Protei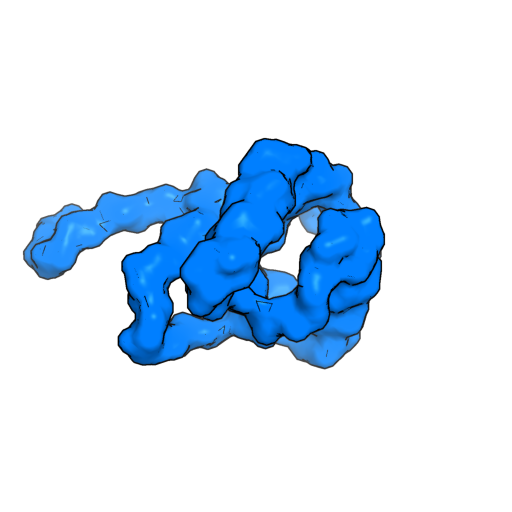n AF-A0A7J5VE89-F1 (afdb_monomer_lite)

Structure (mmCIF, N/CA/C/O backbone):
data_AF-A0A7J5VE89-F1
#
_entry.id   AF-A0A7J5VE89-F1
#
loop_
_atom_site.group_PDB
_atom_site.id
_atom_site.type_symbol
_atom_site.label_atom_id
_atom_site.label_alt_id
_atom_site.label_comp_id
_atom_site.label_asym_id
_atom_site.label_entity_id
_atom_site.label_seq_id
_atom_site.pdbx_PDB_ins_code
_atom_site.Cartn_x
_atom_site.Cartn_y
_atom_site.Cartn_z
_atom_site.occupancy
_atom_site.B_iso_or_equiv
_atom_site.auth_seq_id
_atom_site.auth_comp_id
_atom_site.auth_asym_id
_atom_site.auth_atom_id
_atom_site.pdbx_PDB_model_num
ATOM 1 N N . MET A 1 1 ? -2.008 -0.739 3.732 1.00 96.88 1 MET A N 1
ATOM 2 C CA . MET A 1 1 ? -2.361 -1.63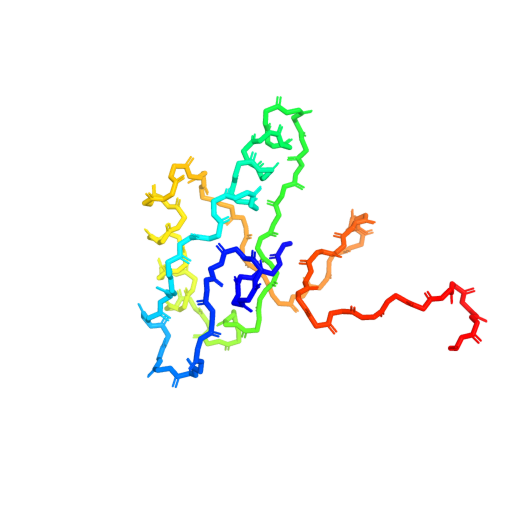0 2.610 1.00 96.88 1 MET A CA 1
ATOM 3 C C . MET A 1 1 ? -1.110 -1.945 1.841 1.00 96.88 1 MET A C 1
ATOM 5 O O . MET A 1 1 ? -0.522 -1.009 1.317 1.00 96.88 1 MET A O 1
ATOM 9 N N . ASP A 1 2 ? -0.696 -3.201 1.781 1.00 98.31 2 ASP A N 1
ATOM 10 C CA . ASP A 1 2 ? 0.348 -3.596 0.840 1.00 98.31 2 ASP A CA 1
ATOM 11 C C . ASP A 1 2 ? -0.111 -3.440 -0.625 1.00 98.31 2 ASP A C 1
ATOM 13 O O . ASP A 1 2 ? -1.307 -3.321 -0.917 1.00 98.31 2 ASP A O 1
ATOM 17 N N . LEU A 1 3 ? 0.863 -3.345 -1.531 1.00 98.44 3 LEU A N 1
ATOM 18 C CA . LEU A 1 3 ? 0.661 -3.207 -2.965 1.00 98.44 3 LEU A CA 1
ATOM 19 C C . LEU A 1 3 ? 0.786 -4.551 -3.696 1.00 98.44 3 LEU A C 1
ATOM 21 O O . LEU A 1 3 ? -0.192 -4.999 -4.291 1.00 98.44 3 LEU A O 1
ATOM 25 N N . ASP A 1 4 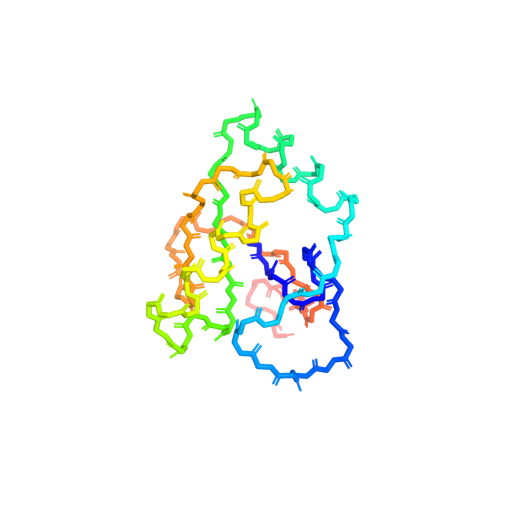? 1.973 -5.157 -3.701 1.00 98.38 4 ASP A N 1
ATOM 26 C CA . ASP A 1 4 ? 2.314 -6.298 -4.557 1.00 98.38 4 ASP A CA 1
ATOM 27 C C . ASP A 1 4 ? 1.862 -7.622 -3.947 1.00 98.38 4 ASP A C 1
ATOM 29 O O . ASP A 1 4 ? 2.474 -8.116 -3.011 1.00 98.38 4 ASP A O 1
ATOM 33 N N . GLY A 1 5 ? 0.849 -8.246 -4.543 1.00 98.12 5 GLY A N 1
ATOM 34 C CA . GLY A 1 5 ? 0.204 -9.446 -4.009 1.00 98.12 5 GLY A CA 1
ATOM 35 C C . GLY A 1 5 ? -1.074 -9.122 -3.236 1.00 98.12 5 GLY A C 1
ATOM 36 O O . GLY A 1 5 ? -1.922 -9.995 -3.070 1.00 98.12 5 GLY A O 1
ATOM 37 N N . THR A 1 6 ? -1.267 -7.853 -2.857 1.00 98.50 6 THR A N 1
ATOM 38 C CA . THR A 1 6 ? -2.431 -7.395 -2.085 1.00 98.50 6 THR A CA 1
ATOM 39 C C . THR A 1 6 ? -3.395 -6.535 -2.905 1.00 98.50 6 THR A C 1
ATOM 41 O O . THR A 1 6 ? -4.568 -6.878 -3.043 1.00 98.50 6 THR A O 1
ATOM 44 N N . LEU A 1 7 ? -2.940 -5.404 -3.456 1.00 98.44 7 LEU A N 1
ATOM 45 C CA . LEU A 1 7 ? -3.759 -4.530 -4.313 1.00 98.44 7 LEU A CA 1
ATOM 46 C C . LEU A 1 7 ? -3.551 -4.811 -5.800 1.00 98.44 7 LEU A C 1
ATOM 48 O O . LEU A 1 7 ? -4.478 -4.643 -6.595 1.00 98.44 7 LEU A O 1
ATOM 52 N N . ALA A 1 8 ? -2.348 -5.235 -6.170 1.00 98.62 8 ALA A N 1
ATOM 53 C CA . ALA A 1 8 ? -1.965 -5.594 -7.520 1.00 98.62 8 ALA A CA 1
ATOM 54 C C . ALA A 1 8 ? -1.498 -7.049 -7.559 1.00 98.62 8 ALA A C 1
ATOM 56 O O . ALA A 1 8 ? -0.836 -7.519 -6.637 1.00 98.62 8 ALA A O 1
ATOM 57 N N . GLU A 1 9 ? -1.804 -7.760 -8.639 1.00 98.62 9 GLU A N 1
ATOM 58 C CA . GLU A 1 9 ? -1.233 -9.077 -8.895 1.00 98.62 9 GLU A CA 1
ATOM 59 C C . GLU A 1 9 ? 0.299 -9.005 -8.904 1.00 98.62 9 GLU A C 1
ATOM 61 O O . GLU A 1 9 ? 0.888 -8.088 -9.485 1.00 98.62 9 GLU A O 1
ATOM 66 N N . TYR A 1 10 ? 0.949 -10.002 -8.308 1.00 98.12 10 TYR A N 1
ATOM 67 C CA . TYR A 1 10 ? 2.401 -10.097 -8.275 1.00 98.12 10 TYR A CA 1
ATOM 68 C C . TYR A 1 10 ? 2.861 -11.469 -8.763 1.00 98.12 10 TYR A C 1
ATOM 70 O O . TYR A 1 10 ? 2.617 -12.486 -8.121 1.00 98.12 10 TYR A O 1
ATOM 78 N N . HIS A 1 11 ? 3.564 -11.474 -9.897 1.00 97.19 11 HIS A N 1
ATOM 79 C CA . HIS A 1 11 ? 4.094 -12.681 -10.550 1.00 97.19 11 HIS A CA 1
ATOM 80 C C . HIS A 1 11 ? 5.631 -12.678 -10.606 1.00 97.19 11 HIS A C 1
ATOM 82 O O . HIS A 1 11 ? 6.234 -13.320 -11.463 1.00 97.19 11 HIS A O 1
ATOM 88 N N . GLY A 1 12 ? 6.267 -11.925 -9.704 1.00 96.19 12 GLY A N 1
ATOM 89 C CA . GLY A 1 12 ? 7.714 -11.716 -9.657 1.00 96.19 12 GLY A CA 1
ATOM 90 C C . GLY A 1 12 ? 8.133 -10.279 -9.972 1.00 96.19 12 GLY A C 1
ATOM 91 O O . GLY A 1 12 ? 7.383 -9.487 -10.544 1.00 96.19 12 GLY A O 1
ATOM 92 N N . TRP A 1 13 ? 9.353 -9.925 -9.562 1.00 96.19 13 TRP A N 1
ATOM 93 C CA . TRP A 1 13 ? 9.901 -8.585 -9.763 1.00 96.19 13 TRP A CA 1
ATOM 94 C C . TRP A 1 13 ? 10.347 -8.367 -11.212 1.00 96.19 13 TRP A C 1
ATOM 96 O O . TRP A 1 13 ? 11.169 -9.118 -11.731 1.00 96.19 13 TRP A O 1
ATOM 106 N N . ILE A 1 14 ? 9.838 -7.301 -11.833 1.00 96.00 14 ILE A N 1
ATOM 107 C CA . ILE A 1 14 ? 10.237 -6.860 -13.181 1.00 96.00 14 ILE A CA 1
ATOM 108 C C . ILE A 1 14 ? 10.960 -5.507 -13.113 1.00 96.00 14 ILE A C 1
ATOM 110 O O . ILE A 1 14 ? 11.964 -5.297 -13.787 1.00 96.00 14 ILE A O 1
ATOM 114 N N . GLY A 1 15 ? 10.471 -4.585 -12.279 1.00 95.12 15 GLY A N 1
ATOM 115 C CA . GLY A 1 15 ? 11.073 -3.272 -12.062 1.00 95.12 15 GLY A CA 1
ATOM 116 C C . GLY A 1 15 ? 10.112 -2.294 -11.388 1.00 95.12 15 GLY A C 1
ATOM 117 O O . GLY A 1 15 ? 8.905 -2.533 -11.327 1.00 95.12 15 GLY A O 1
ATOM 118 N N . ILE A 1 16 ? 10.640 -1.154 -10.931 1.00 95.31 16 ILE A N 1
ATOM 119 C CA . ILE A 1 16 ? 9.879 -0.153 -10.158 1.00 95.31 16 ILE A CA 1
ATOM 120 C C . ILE A 1 16 ? 8.649 0.397 -10.893 1.00 95.31 16 ILE A C 1
ATOM 122 O O . ILE A 1 16 ? 7.648 0.714 -10.259 1.00 95.31 16 ILE A O 1
ATOM 126 N N . HIS A 1 17 ? 8.709 0.456 -12.225 1.00 96.38 17 HIS A N 1
ATOM 127 C CA . HIS A 1 17 ? 7.659 0.986 -13.095 1.00 96.38 17 HIS A CA 1
ATOM 128 C C . HIS A 1 17 ? 6.566 -0.041 -13.423 1.00 96.38 17 HIS A C 1
ATOM 130 O O . HIS A 1 17 ? 5.516 0.325 -13.950 1.00 96.38 17 HIS A O 1
ATOM 136 N N . HIS A 1 18 ? 6.811 -1.326 -13.151 1.00 98.00 18 HIS A N 1
ATOM 137 C CA . HIS A 1 18 ? 5.867 -2.396 -13.437 1.00 98.00 18 HIS A CA 1
ATOM 138 C C . HIS A 1 18 ? 5.079 -2.751 -12.178 1.00 98.00 18 HIS A C 1
ATOM 140 O O . HIS A 1 18 ? 5.640 -3.296 -11.227 1.00 98.00 18 HIS A O 1
ATOM 146 N N . ILE A 1 19 ? 3.778 -2.479 -12.194 1.00 98.50 19 ILE A N 1
ATOM 147 C CA . ILE A 1 19 ? 2.817 -2.899 -11.171 1.00 98.50 19 ILE A CA 1
ATOM 148 C C . ILE A 1 19 ? 1.743 -3.722 -11.888 1.00 98.50 19 ILE A C 1
ATOM 150 O O . ILE A 1 19 ? 1.298 -3.334 -12.973 1.00 98.50 19 ILE A O 1
ATOM 154 N N . GLY A 1 20 ? 1.368 -4.867 -11.314 1.00 98.44 20 GLY A N 1
ATOM 155 C CA . GLY A 1 20 ? 0.436 -5.804 -11.934 1.00 98.44 20 GLY A CA 1
ATOM 156 C C . GLY A 1 20 ? -0.996 -5.279 -12.060 1.00 98.44 20 GLY A C 1
ATOM 157 O O . GLY A 1 20 ? -1.321 -4.136 -11.718 1.00 98.44 20 GLY A O 1
ATOM 158 N N . LYS A 1 21 ? -1.876 -6.141 -12.578 1.00 98.50 21 LYS A N 1
ATOM 159 C CA . LYS A 1 21 ? -3.311 -5.845 -12.678 1.00 98.50 21 LYS A CA 1
ATOM 160 C C . LYS A 1 21 ? -3.907 -5.666 -11.287 1.00 98.50 21 LYS A C 1
ATOM 162 O O . LYS A 1 21 ? -3.471 -6.317 -10.345 1.00 98.50 21 LYS A O 1
ATOM 167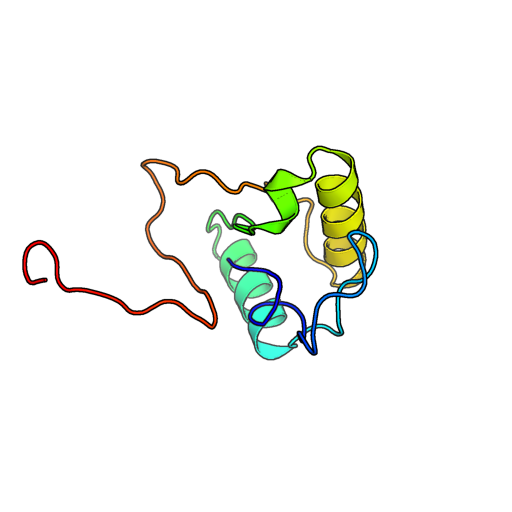 N N . ALA A 1 22 ? -4.912 -4.809 -11.165 1.00 98.62 22 ALA A N 1
ATOM 168 C CA . ALA A 1 22 ? -5.623 -4.651 -9.908 1.00 98.62 22 ALA A CA 1
ATOM 169 C C . ALA A 1 22 ? -6.334 -5.939 -9.492 1.00 98.62 22 ALA A C 1
ATOM 171 O O . ALA A 1 22 ? -7.032 -6.569 -10.286 1.00 98.62 22 ALA A O 1
ATOM 172 N N . ILE A 1 23 ? -6.214 -6.269 -8.212 1.00 98.62 23 ILE A N 1
ATOM 173 C CA . ILE A 1 23 ? -7.053 -7.261 -7.555 1.00 98.62 23 ILE A CA 1
ATOM 174 C C . ILE A 1 23 ? -8.343 -6.532 -7.167 1.00 98.62 23 ILE A C 1
ATOM 176 O O . ILE A 1 23 ? -8.436 -5.920 -6.101 1.00 98.62 23 ILE A O 1
ATOM 180 N N . THR A 1 24 ? -9.331 -6.549 -8.070 1.00 98.19 24 THR A N 1
ATOM 181 C CA . THR A 1 24 ? -10.565 -5.743 -7.978 1.00 98.19 24 THR A CA 1
ATOM 182 C C . THR A 1 24 ? -11.234 -5.777 -6.597 1.00 98.19 24 THR A C 1
ATOM 184 O O . THR A 1 24 ? -11.488 -4.694 -6.066 1.00 98.19 24 THR A O 1
ATOM 187 N N . PRO A 1 25 ? -11.423 -6.941 -5.935 1.00 98.38 25 PRO A N 1
ATOM 188 C CA . PRO A 1 25 ? -12.051 -6.971 -4.611 1.00 98.38 25 PRO A CA 1
ATOM 189 C C . PRO A 1 25 ? -11.314 -6.149 -3.542 1.00 98.38 25 PRO A C 1
ATOM 191 O O . PRO A 1 25 ? -11.934 -5.631 -2.612 1.00 98.38 25 PRO A O 1
ATOM 194 N N . MET A 1 26 ? -9.987 -6.024 -3.647 1.00 98.25 26 MET A N 1
ATOM 195 C CA . MET A 1 26 ? -9.183 -5.244 -2.705 1.00 98.25 26 MET A CA 1
ATOM 196 C C . MET A 1 26 ? -9.225 -3.748 -3.014 1.00 98.25 26 MET A C 1
ATOM 198 O O . MET A 1 26 ? -9.314 -2.945 -2.085 1.00 98.25 26 MET A O 1
ATOM 202 N N . VAL A 1 27 ? -9.244 -3.368 -4.294 1.00 98.44 27 VAL A N 1
ATOM 203 C CA . VAL A 1 27 ? -9.440 -1.968 -4.707 1.00 98.44 27 VAL A CA 1
ATOM 204 C C . VAL A 1 27 ? -10.811 -1.456 -4.260 1.00 98.44 27 VAL A C 1
ATOM 206 O O . VAL A 1 27 ? -10.886 -0.414 -3.611 1.00 98.44 27 VAL A O 1
ATOM 209 N N . GLU A 1 28 ? -11.881 -2.213 -4.514 1.00 98.31 28 GLU A N 1
ATOM 210 C CA . GLU A 1 28 ? -13.245 -1.866 -4.084 1.00 98.31 28 GLU A CA 1
ATOM 211 C C . GLU A 1 28 ? -13.345 -1.730 -2.559 1.00 98.31 28 GLU A C 1
ATOM 213 O O . GLU A 1 28 ? -13.994 -0.823 -2.030 1.00 98.31 28 GLU A O 1
ATOM 218 N N . ARG A 1 29 ? -12.650 -2.602 -1.817 1.00 98.31 29 ARG A N 1
ATOM 219 C CA . ARG A 1 29 ? -12.579 -2.517 -0.355 1.00 98.31 29 ARG A CA 1
ATOM 220 C C . ARG A 1 29 ? -11.899 -1.230 0.113 1.00 98.31 29 ARG A C 1
ATOM 222 O O . ARG A 1 29 ? -12.408 -0.601 1.040 1.00 98.31 29 ARG A O 1
ATOM 229 N N . VAL A 1 30 ? -10.800 -0.823 -0.526 1.00 98.31 30 VAL A N 1
ATOM 230 C CA . VAL A 1 30 ? -10.127 0.450 -0.224 1.00 98.31 30 VAL A CA 1
ATOM 231 C C . VAL A 1 30 ? -11.030 1.641 -0.539 1.00 98.31 30 VAL A C 1
ATOM 233 O O . VAL A 1 30 ? -11.165 2.525 0.304 1.00 98.31 30 VAL A O 1
ATOM 236 N N . GLN A 1 31 ? -11.699 1.648 -1.696 1.00 98.38 31 GLN A N 1
ATOM 237 C CA . GLN A 1 31 ? -12.660 2.698 -2.059 1.00 98.38 31 GLN A CA 1
ATOM 238 C C . GLN A 1 31 ? -13.764 2.835 -1.007 1.00 98.38 31 GLN A C 1
ATOM 240 O O . GLN A 1 31 ? -14.067 3.944 -0.566 1.00 98.38 31 GLN A O 1
ATOM 245 N N . ARG A 1 32 ? -14.321 1.710 -0.544 1.00 98.44 32 ARG A N 1
ATOM 246 C CA . ARG A 1 32 ? -15.328 1.704 0.519 1.00 98.44 32 ARG A CA 1
ATOM 247 C C . ARG A 1 32 ? -14.797 2.302 1.821 1.00 98.44 32 ARG A C 1
ATOM 249 O O . ARG A 1 32 ? -15.465 3.149 2.398 1.00 98.44 32 ARG A O 1
ATOM 256 N N . TRP A 1 33 ? -13.609 1.906 2.277 1.00 98.06 33 TRP A N 1
ATOM 257 C CA . TRP A 1 33 ? -13.018 2.468 3.497 1.00 98.06 33 TRP A CA 1
ATOM 258 C C . TRP A 1 33 ? -12.776 3.973 3.401 1.00 98.06 33 TRP A C 1
ATOM 260 O O . TRP A 1 33 ? -13.039 4.689 4.364 1.00 98.06 33 TRP A O 1
ATOM 270 N N . ILE A 1 34 ? -12.331 4.460 2.241 1.00 97.88 34 ILE A N 1
ATOM 271 C CA . ILE A 1 34 ? -12.189 5.898 1.992 1.00 97.88 34 ILE A CA 1
ATOM 272 C C . ILE A 1 34 ? -13.560 6.587 2.073 1.00 97.88 34 ILE A C 1
ATOM 274 O O . ILE A 1 34 ? -13.679 7.623 2.722 1.00 97.88 34 ILE A O 1
ATOM 278 N N . GLY A 1 35 ? -14.607 5.996 1.485 1.00 97.88 35 GLY A N 1
ATOM 279 C CA . GLY A 1 35 ? -15.984 6.498 1.581 1.00 97.88 35 GLY A CA 1
ATOM 280 C C . GLY A 1 35 ? -16.556 6.486 3.006 1.00 97.88 35 GLY A C 1
ATOM 281 O O . GLY A 1 35 ? -17.345 7.355 3.361 1.00 97.88 35 GLY A O 1
ATOM 282 N N . GLU A 1 36 ? -16.113 5.549 3.845 1.00 98.06 36 GLU A N 1
ATOM 283 C CA . GLU A 1 36 ? -16.409 5.491 5.284 1.00 98.06 36 GLU A CA 1
ATOM 284 C C . GLU A 1 36 ? -15.588 6.512 6.107 1.00 98.06 36 GLU A C 1
ATOM 286 O O . GLU A 1 36 ? -15.747 6.591 7.324 1.00 98.06 36 GLU A O 1
ATOM 291 N N . GLY A 1 37 ? -14.702 7.290 5.473 1.00 97.69 37 GLY A N 1
ATOM 292 C CA . GLY A 1 37 ? -13.857 8.287 6.133 1.00 97.69 37 GLY A CA 1
ATOM 293 C C . GLY A 1 37 ? -12.612 7.710 6.813 1.00 97.69 37 GLY A C 1
ATOM 294 O O . GLY A 1 37 ? -11.986 8.393 7.624 1.00 97.69 37 GLY A O 1
ATOM 295 N N . LYS A 1 38 ? -12.233 6.463 6.510 1.00 97.44 38 LYS A N 1
ATOM 296 C CA . LYS A 1 38 ? -11.011 5.857 7.049 1.00 97.44 38 LYS A CA 1
ATOM 297 C C . LYS A 1 38 ? -9.780 6.351 6.296 1.00 97.44 38 LYS A C 1
ATOM 299 O O . LYS A 1 38 ? -9.757 6.397 5.066 1.00 97.44 38 LYS A O 1
ATOM 304 N N . THR A 1 39 ? -8.711 6.621 7.038 1.00 97.44 39 THR A N 1
ATOM 305 C CA . THR A 1 39 ? -7.392 6.883 6.456 1.00 97.44 39 THR A CA 1
ATOM 306 C C . THR A 1 39 ? -6.788 5.581 5.942 1.00 97.44 39 THR A C 1
ATOM 308 O O . THR A 1 39 ? -6.570 4.646 6.710 1.00 97.44 39 THR A O 1
ATOM 311 N N . VAL A 1 40 ? -6.477 5.531 4.646 1.00 98.06 40 VAL A N 1
ATOM 312 C CA . VAL A 1 40 ? -5.775 4.407 4.019 1.00 98.06 40 VAL A CA 1
ATOM 313 C C . VAL A 1 40 ? -4.409 4.878 3.531 1.00 98.06 40 VAL A C 1
ATOM 315 O O . VAL A 1 40 ? -4.301 5.909 2.873 1.00 98.06 40 VAL A O 1
ATOM 318 N N . LYS A 1 41 ? -3.365 4.104 3.829 1.00 98.44 41 LYS A N 1
ATOM 319 C CA . LYS A 1 41 ? -2.001 4.325 3.332 1.00 98.44 41 LYS A CA 1
ATOM 320 C C . LYS A 1 41 ? -1.510 3.101 2.570 1.00 98.44 41 LYS A C 1
ATOM 322 O O . LYS A 1 41 ? -1.807 1.965 2.965 1.00 98.44 41 LYS A O 1
ATOM 327 N N . ILE A 1 42 ? -0.744 3.325 1.508 1.00 98.44 42 ILE A N 1
ATOM 328 C CA . ILE A 1 42 ? 0.008 2.271 0.830 1.00 98.44 42 ILE A CA 1
ATOM 329 C C . ILE A 1 42 ? 1.275 2.008 1.640 1.00 98.44 42 ILE A C 1
ATOM 331 O O . ILE A 1 42 ? 2.097 2.897 1.839 1.00 98.44 42 ILE A O 1
ATOM 335 N N . PHE A 1 43 ? 1.405 0.782 2.128 1.00 98.25 43 PHE A N 1
ATOM 336 C CA . PHE A 1 43 ? 2.509 0.315 2.945 1.00 98.25 43 PHE A C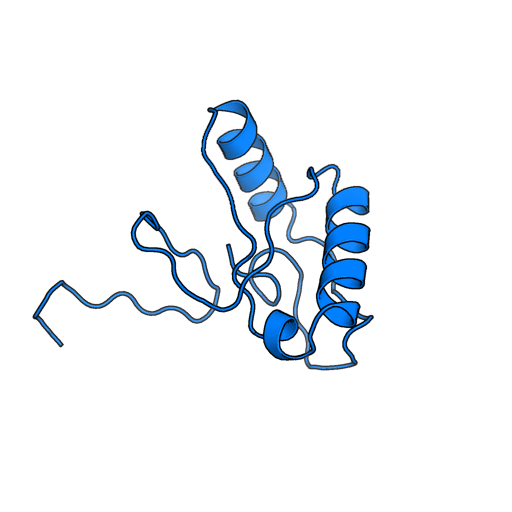A 1
ATOM 337 C C . PHE A 1 43 ? 3.269 -0.754 2.165 1.00 98.25 43 PHE A C 1
ATOM 339 O O . PHE A 1 43 ? 2.818 -1.888 2.124 1.00 98.25 43 PHE A O 1
ATOM 346 N N . THR A 1 44 ? 4.360 -0.401 1.484 1.00 98.31 44 THR A N 1
ATOM 347 C CA . THR A 1 44 ? 5.011 -1.303 0.517 1.00 98.31 44 THR A CA 1
ATOM 348 C C . THR A 1 44 ? 6.530 -1.198 0.547 1.00 98.31 44 THR A C 1
ATOM 350 O O . THR A 1 44 ? 7.093 -0.110 0.686 1.00 98.31 44 THR A O 1
ATOM 353 N N . ALA A 1 45 ? 7.208 -2.327 0.327 1.00 96.94 45 ALA A N 1
ATOM 354 C CA . ALA A 1 45 ? 8.661 -2.378 0.189 1.00 96.94 45 ALA A CA 1
ATOM 355 C C . ALA A 1 45 ? 9.178 -1.547 -1.000 1.00 96.94 45 ALA A C 1
ATOM 357 O O . ALA A 1 45 ? 10.307 -1.065 -0.953 1.00 96.94 45 ALA A O 1
ATOM 358 N N . ARG A 1 46 ? 8.358 -1.300 -2.036 1.00 97.44 46 ARG A N 1
ATOM 359 C CA . ARG A 1 46 ? 8.751 -0.446 -3.173 1.00 97.44 46 ARG A CA 1
ATOM 360 C C . ARG A 1 46 ? 9.146 0.969 -2.754 1.00 97.44 46 ARG A C 1
ATOM 362 O O . ARG A 1 46 ? 9.943 1.592 -3.444 1.00 97.44 46 ARG A O 1
ATOM 369 N N . ALA A 1 47 ? 8.634 1.472 -1.627 1.00 96.94 47 ALA A N 1
ATOM 370 C CA . ALA A 1 47 ? 8.987 2.801 -1.127 1.00 96.94 47 ALA A CA 1
ATOM 371 C C . ALA A 1 47 ? 10.477 2.922 -0.731 1.00 96.94 47 ALA A C 1
ATOM 373 O O . ALA A 1 47 ? 10.987 4.036 -0.625 1.00 96.94 47 ALA A O 1
ATOM 374 N N . CYS A 1 48 ? 11.203 1.803 -0.583 1.00 96.06 48 CYS A N 1
ATOM 375 C CA . CYS A 1 48 ? 12.661 1.793 -0.419 1.00 96.06 48 CYS A CA 1
ATOM 376 C C . CYS A 1 48 ? 13.408 2.390 -1.625 1.00 96.06 48 CYS A C 1
ATOM 378 O O . CYS A 1 48 ? 14.499 2.925 -1.458 1.00 96.06 48 CYS A O 1
ATOM 380 N N . GLU A 1 49 ? 12.813 2.343 -2.819 1.00 95.88 49 GLU A N 1
ATOM 381 C CA . GLU A 1 49 ? 13.392 2.868 -4.067 1.00 95.88 49 GLU A CA 1
ATOM 382 C C . GLU A 1 49 ? 13.187 4.391 -4.220 1.00 95.88 49 GLU A C 1
ATOM 384 O O . GLU A 1 49 ? 13.462 4.983 -5.266 1.00 95.88 49 GLU A O 1
ATOM 389 N N . GLY A 1 50 ? 12.691 5.051 -3.169 1.00 93.94 50 GLY A N 1
ATOM 390 C CA . GLY A 1 50 ? 12.549 6.498 -3.095 1.00 93.94 50 GLY A CA 1
ATOM 391 C C . GLY A 1 50 ? 11.402 7.058 -3.937 1.00 93.94 50 GLY A C 1
ATOM 392 O O . GLY A 1 50 ? 10.426 6.383 -4.268 1.00 93.94 50 GLY A O 1
ATOM 393 N N . THR A 1 51 ? 11.511 8.346 -4.271 1.00 94.25 51 THR A N 1
ATOM 394 C CA . THR A 1 51 ? 10.426 9.122 -4.893 1.00 94.25 51 THR A CA 1
ATOM 395 C C . THR A 1 51 ? 10.002 8.583 -6.257 1.00 94.25 51 THR A C 1
ATOM 397 O O . THR A 1 51 ? 8.821 8.641 -6.583 1.00 94.25 51 THR A O 1
ATOM 400 N N . ALA A 1 52 ? 10.924 7.999 -7.028 1.00 94.62 52 ALA A N 1
ATOM 401 C CA . ALA A 1 52 ? 10.611 7.422 -8.333 1.00 94.62 52 ALA A CA 1
ATOM 402 C C . ALA A 1 52 ? 9.569 6.295 -8.235 1.00 94.62 52 ALA A C 1
ATOM 404 O O . ALA A 1 52 ? 8.620 6.265 -9.017 1.00 94.62 52 ALA A O 1
ATOM 405 N N . ALA A 1 53 ? 9.700 5.395 -7.255 1.00 96.56 53 ALA A N 1
ATOM 406 C CA . ALA A 1 53 ? 8.715 4.339 -7.040 1.00 96.56 53 ALA A CA 1
ATOM 407 C C . ALA A 1 53 ? 7.367 4.900 -6.574 1.00 96.56 53 ALA A C 1
ATOM 409 O O . ALA A 1 53 ? 6.327 4.463 -7.065 1.00 96.56 53 ALA A O 1
ATOM 410 N N . THR A 1 54 ? 7.378 5.899 -5.688 1.00 97.69 54 THR A N 1
ATOM 411 C CA . THR A 1 54 ? 6.158 6.578 -5.229 1.00 97.69 54 THR A CA 1
ATOM 412 C C . THR A 1 54 ? 5.360 7.174 -6.390 1.00 97.69 54 THR A C 1
ATOM 414 O O . THR A 1 54 ? 4.147 6.987 -6.440 1.00 97.69 54 THR A O 1
ATOM 417 N N . GLU A 1 55 ? 6.017 7.804 -7.368 1.00 97.88 55 GLU A N 1
ATOM 418 C CA . GLU A 1 55 ? 5.334 8.357 -8.547 1.00 97.88 55 GLU A CA 1
ATOM 419 C C . GLU A 1 55 ? 4.694 7.266 -9.424 1.00 97.88 55 GLU A C 1
ATOM 421 O O . GLU A 1 55 ? 3.553 7.418 -9.864 1.00 97.88 55 GLU A O 1
ATOM 426 N N . PHE A 1 56 ? 5.364 6.124 -9.633 1.00 98.38 56 PHE A N 1
ATOM 427 C CA . PHE A 1 56 ? 4.759 4.994 -10.355 1.00 98.38 56 PHE A CA 1
ATOM 428 C C . PHE A 1 56 ? 3.560 4.399 -9.611 1.00 98.38 56 PHE A C 1
ATOM 430 O O . PHE A 1 56 ? 2.567 4.029 -10.242 1.00 98.38 56 PHE A O 1
ATOM 437 N N . ILE A 1 57 ? 3.625 4.340 -8.280 1.00 98.56 57 ILE A N 1
ATOM 438 C CA . ILE A 1 57 ? 2.512 3.888 -7.441 1.00 98.56 57 ILE A CA 1
ATOM 439 C C . ILE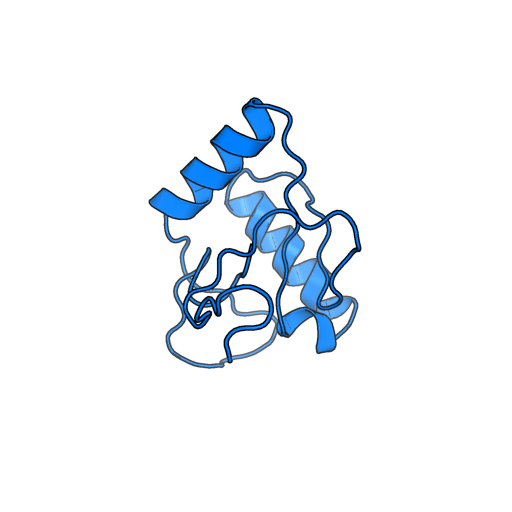 A 1 57 ? 1.344 4.863 -7.552 1.00 98.56 57 ILE A C 1
ATOM 441 O O . ILE A 1 57 ? 0.222 4.430 -7.795 1.00 98.56 57 ILE A O 1
ATOM 445 N N . HIS A 1 58 ? 1.580 6.172 -7.445 1.00 98.62 58 HIS A N 1
ATOM 446 C CA . HIS A 1 58 ? 0.527 7.180 -7.593 1.00 98.62 58 HIS A CA 1
ATOM 447 C C . HIS A 1 58 ? -0.123 7.140 -8.976 1.00 98.62 58 HIS A C 1
ATOM 449 O O . HIS A 1 58 ? -1.349 7.160 -9.062 1.00 98.62 58 HIS A O 1
ATOM 455 N N . ALA A 1 59 ? 0.665 6.983 -10.040 1.00 98.50 59 ALA A N 1
ATOM 456 C CA . ALA A 1 59 ? 0.137 6.801 -11.390 1.00 98.50 59 ALA A CA 1
ATOM 457 C C . ALA A 1 59 ? -0.691 5.511 -11.534 1.00 98.50 59 ALA A C 1
ATOM 459 O O . ALA A 1 59 ? -1.635 5.460 -12.322 1.00 98.50 59 ALA A O 1
ATOM 460 N N . TRP A 1 60 ? -0.348 4.450 -10.799 1.00 98.62 60 TRP A N 1
ATOM 461 C CA . TRP A 1 60 ? -1.139 3.221 -10.779 1.00 98.62 60 TRP A CA 1
ATOM 462 C C . TRP A 1 60 ? -2.439 3.382 -9.982 1.00 98.62 60 TRP A C 1
ATOM 464 O O . TRP A 1 60 ? -3.480 2.945 -10.467 1.00 98.62 60 TRP A O 1
ATOM 474 N N . LEU A 1 61 ? -2.403 4.044 -8.818 1.00 98.62 61 LEU A N 1
ATOM 475 C CA . LEU A 1 61 ? -3.587 4.330 -7.996 1.00 98.62 61 LEU A CA 1
ATOM 476 C C . LEU A 1 61 ? -4.616 5.168 -8.761 1.00 98.62 61 LEU A C 1
ATOM 478 O O . LEU A 1 61 ? -5.796 4.822 -8.756 1.00 98.62 61 LEU A O 1
ATOM 482 N N . ASP A 1 62 ? -4.161 6.204 -9.468 1.00 98.50 62 ASP A N 1
ATOM 483 C CA . ASP A 1 62 ? -5.013 7.064 -10.296 1.00 98.50 62 ASP A CA 1
ATOM 484 C C . ASP A 1 62 ? -5.773 6.248 -11.357 1.00 98.50 62 ASP A C 1
ATOM 486 O O . ASP A 1 62 ? -6.994 6.344 -11.478 1.00 98.50 62 ASP A O 1
ATOM 490 N N . LYS A 1 63 ? -5.086 5.315 -12.034 1.00 98.25 63 LYS A N 1
ATOM 491 C CA . LYS A 1 63 ? -5.711 4.385 -12.994 1.00 98.25 63 LYS A CA 1
ATOM 492 C C . LYS A 1 63 ? -6.760 3.461 -12.370 1.00 98.25 63 LYS A C 1
ATOM 494 O O . LYS A 1 63 ? -7.621 2.974 -13.097 1.00 98.25 63 LYS A O 1
ATOM 499 N N . GLN A 1 64 ? -6.687 3.201 -11.062 1.00 98.25 64 GLN A N 1
ATOM 500 C CA . GLN A 1 64 ? -7.685 2.408 -10.333 1.00 98.25 64 GLN A CA 1
ATOM 501 C C . GLN A 1 64 ? -8.815 3.266 -9.738 1.00 98.25 64 GLN A C 1
ATOM 503 O O . GLN A 1 64 ? -9.665 2.748 -9.013 1.00 98.25 64 GLN A O 1
ATOM 508 N N . GLY A 1 65 ? -8.830 4.578 -10.003 1.00 97.62 65 GLY A N 1
ATOM 509 C CA . GLY A 1 65 ? -9.795 5.504 -9.411 1.00 97.62 65 GLY A CA 1
ATOM 510 C C . GLY A 1 65 ? -9.600 5.693 -7.905 1.00 97.62 65 GLY A C 1
ATOM 511 O O . GLY A 1 65 ? -10.559 5.975 -7.188 1.00 97.62 65 GLY A O 1
ATOM 512 N N . LEU A 1 66 ? -8.378 5.490 -7.406 1.00 98.19 66 LEU A N 1
ATOM 513 C CA . LEU A 1 66 ? -8.010 5.755 -6.020 1.00 98.19 66 LEU A CA 1
ATOM 514 C C . LEU A 1 66 ? -7.360 7.143 -5.913 1.00 98.19 66 LEU A C 1
ATOM 516 O O . LEU A 1 66 ? -6.630 7.550 -6.818 1.00 98.19 66 LEU A O 1
ATOM 520 N N . PRO A 1 67 ? -7.583 7.883 -4.812 1.00 97.94 67 PRO A N 1
ATOM 521 C CA . PRO A 1 67 ? -6.926 9.168 -4.609 1.00 97.94 67 PRO A CA 1
ATOM 522 C C . PRO A 1 67 ? -5.413 8.989 -4.408 1.00 97.94 67 PRO A C 1
ATOM 524 O O . PRO A 1 67 ? -4.909 7.877 -4.234 1.00 97.94 67 PRO A O 1
ATOM 527 N N . LYS A 1 68 ? -4.677 10.106 -4.373 1.00 97.75 68 LYS A N 1
ATOM 528 C CA . LYS A 1 68 ? -3.234 10.129 -4.089 1.00 97.75 68 LYS A CA 1
ATOM 529 C C . LYS A 1 68 ? -2.959 9.780 -2.618 1.00 97.75 68 LYS A C 1
ATOM 531 O O . LYS A 1 68 ? -2.714 10.659 -1.796 1.00 97.75 68 LYS A O 1
ATOM 536 N N . LEU A 1 69 ? -3.054 8.493 -2.285 1.00 98.12 69 LEU A N 1
ATOM 537 C CA . LEU A 1 69 ? -2.809 7.966 -0.943 1.00 98.12 69 LEU A CA 1
ATOM 538 C C . LEU A 1 69 ? -1.339 8.155 -0.544 1.00 98.12 69 LEU A C 1
ATOM 540 O O . LEU A 1 69 ? -0.436 8.127 -1.385 1.00 98.12 69 LEU A O 1
ATOM 544 N N . GLU A 1 70 ? -1.092 8.317 0.755 1.00 98.00 70 GLU A N 1
ATOM 545 C CA . GLU A 1 70 ? 0.266 8.308 1.302 1.00 98.00 70 GLU A CA 1
ATOM 546 C C . GLU A 1 70 ? 0.925 6.947 1.032 1.00 98.00 70 GLU A C 1
ATOM 548 O O . GLU A 1 70 ? 0.295 5.904 1.220 1.00 98.00 70 GLU A O 1
ATOM 553 N N . VAL A 1 71 ? 2.186 6.964 0.592 1.00 98.25 71 VAL A N 1
ATOM 554 C CA . VAL A 1 71 ? 3.002 5.770 0.331 1.00 98.25 71 VAL A CA 1
ATOM 555 C C . VAL A 1 71 ? 4.165 5.767 1.315 1.00 98.25 71 VAL A C 1
ATOM 557 O O . VAL A 1 71 ? 4.891 6.753 1.414 1.00 98.25 71 VAL A O 1
ATOM 560 N N . THR A 1 72 ? 4.348 4.669 2.040 1.00 97.75 72 THR A N 1
ATOM 561 C CA . THR A 1 72 ? 5.384 4.545 3.070 1.00 97.75 72 THR A CA 1
ATOM 562 C C . THR A 1 72 ? 5.847 3.092 3.216 1.00 97.75 72 THR A C 1
ATOM 564 O O . THR A 1 72 ? 5.131 2.157 2.873 1.00 97.75 72 THR A O 1
ATOM 567 N N . ASN A 1 73 ? 7.058 2.887 3.723 1.00 96.94 73 ASN A N 1
ATOM 568 C CA . ASN A 1 73 ? 7.566 1.608 4.240 1.00 96.94 73 ASN A CA 1
ATOM 569 C C . ASN A 1 73 ? 7.812 1.665 5.762 1.00 96.94 73 ASN A C 1
ATOM 571 O O . ASN A 1 73 ? 8.342 0.721 6.346 1.00 96.94 73 ASN A O 1
ATOM 575 N N . VAL A 1 74 ? 7.430 2.767 6.414 1.00 96.50 74 VAL A N 1
ATOM 576 C CA . VAL A 1 74 ? 7.583 3.010 7.853 1.00 96.50 74 VAL A CA 1
ATOM 577 C C . VAL A 1 74 ? 6.214 2.985 8.520 1.00 96.50 74 VAL A C 1
ATOM 579 O O . VAL A 1 74 ? 5.289 3.672 8.082 1.00 96.50 74 VAL A O 1
ATOM 582 N N . LYS A 1 75 ? 6.073 2.164 9.566 1.00 94.12 75 LYS A N 1
ATOM 583 C CA . LYS A 1 75 ? 4.844 2.110 10.365 1.00 94.12 75 LYS A CA 1
ATOM 584 C C . LYS A 1 75 ? 4.659 3.430 11.098 1.00 94.12 75 LYS A C 1
ATOM 586 O O . LYS A 1 75 ? 5.611 3.954 11.673 1.00 94.12 75 LYS A O 1
ATOM 591 N N . ASP A 1 76 ? 3.427 3.912 11.139 1.00 92.62 76 ASP A N 1
ATOM 592 C CA . ASP A 1 76 ? 3.054 5.000 12.034 1.00 92.62 76 ASP A CA 1
ATOM 593 C C . ASP A 1 76 ? 2.371 4.466 13.303 1.00 92.62 76 ASP A C 1
ATOM 595 O O . ASP A 1 76 ? 1.851 3.349 13.337 1.00 92.62 76 ASP A O 1
ATOM 599 N N . PHE A 1 77 ? 2.398 5.272 14.368 1.00 93.00 77 PHE A N 1
ATOM 600 C CA . PHE A 1 77 ? 1.800 4.932 15.664 1.00 93.00 77 PHE A CA 1
ATOM 601 C C . PHE A 1 77 ? 0.267 4.817 15.626 1.00 93.00 77 PHE A C 1
ATOM 603 O O . PHE A 1 77 ? -0.318 4.284 16.564 1.00 93.00 77 PHE A O 1
ATOM 610 N N . GLY A 1 78 ? -0.384 5.336 14.581 1.00 93.19 78 GLY A N 1
ATOM 611 C CA . GLY A 1 78 ? -1.834 5.300 14.400 1.00 93.19 78 GLY A CA 1
ATOM 612 C C . GLY A 1 78 ? -2.321 4.123 13.555 1.00 93.19 78 GLY A C 1
ATOM 613 O O . GLY A 1 78 ? -3.523 4.013 13.317 1.00 93.19 78 GLY A O 1
ATOM 614 N N . MET A 1 79 ? -1.424 3.249 13.090 1.00 95.56 79 MET A N 1
ATOM 615 C CA . MET A 1 79 ? -1.782 2.105 12.262 1.00 95.56 79 MET A CA 1
ATOM 616 C C . MET A 1 79 ? -2.621 1.101 13.063 1.00 95.56 79 MET A C 1
ATOM 618 O O . MET A 1 79 ? -2.123 0.449 13.980 1.00 95.56 79 MET A O 1
ATOM 622 N N . THR A 1 80 ? -3.891 0.949 12.687 1.00 95.06 80 THR A N 1
ATOM 623 C CA . THR A 1 80 ? -4.836 0.025 13.337 1.00 95.06 80 THR A CA 1
ATOM 624 C C . THR A 1 80 ? -4.845 -1.365 12.709 1.00 95.06 80 THR A C 1
ATOM 626 O O . THR A 1 80 ? -5.018 -2.356 13.411 1.00 95.06 80 THR A O 1
ATOM 629 N N . GLU A 1 81 ? -4.645 -1.450 11.393 1.00 95.62 81 GLU A N 1
ATOM 630 C CA . GLU A 1 81 ? -4.673 -2.696 10.626 1.00 95.62 81 GLU A CA 1
ATOM 631 C C . GLU A 1 81 ? -3.592 -2.681 9.537 1.00 95.62 81 GLU A C 1
ATOM 633 O O . GLU A 1 81 ? -3.368 -1.664 8.874 1.00 95.62 81 GLU A O 1
ATOM 638 N N . LEU A 1 82 ? -2.956 -3.834 9.312 1.00 96.69 82 LEU A N 1
ATOM 639 C CA . LEU A 1 82 ? -2.103 -4.090 8.153 1.00 96.69 82 LEU A CA 1
ATOM 640 C C . LEU A 1 82 ? -2.717 -5.234 7.347 1.00 96.69 82 LEU A C 1
ATOM 642 O O . LEU A 1 82 ? -2.914 -6.326 7.869 1.00 96.69 82 LEU A O 1
ATOM 646 N N . TRP A 1 83 ? -3.003 -4.961 6.079 1.00 97.56 83 TRP A N 1
ATOM 647 C CA . TRP A 1 83 ? -3.444 -5.952 5.103 1.00 97.56 83 TRP A CA 1
ATOM 648 C C . TRP A 1 83 ? -2.316 -6.158 4.104 1.00 97.56 83 TRP A C 1
ATOM 650 O O . TRP A 1 83 ? -1.901 -5.186 3.464 1.00 97.56 83 TRP A O 1
ATOM 660 N N . ASP A 1 84 ? -1.833 -7.391 4.027 1.00 98.19 84 ASP A N 1
ATOM 661 C CA . ASP A 1 84 ? -0.635 -7.793 3.297 1.00 98.19 84 ASP A CA 1
ATOM 662 C C . ASP A 1 84 ? -0.715 -9.304 3.022 1.00 98.19 84 ASP A C 1
ATOM 664 O O . ASP A 1 84 ? -1.119 -10.066 3.906 1.00 98.19 84 ASP A O 1
ATOM 668 N N . ASP A 1 85 ? -0.390 -9.730 1.800 1.00 97.44 85 ASP A N 1
ATOM 669 C CA . ASP A 1 85 ? -0.503 -11.117 1.329 1.00 97.44 85 ASP A CA 1
ATOM 670 C C . ASP A 1 85 ? 0.438 -12.087 2.056 1.00 97.44 85 ASP A C 1
ATOM 672 O O . ASP A 1 85 ? 0.220 -13.300 2.033 1.00 97.44 85 ASP A O 1
ATOM 676 N N . ARG A 1 86 ? 1.469 -11.565 2.726 1.00 95.88 86 ARG A N 1
ATOM 677 C CA . ARG A 1 86 ? 2.509 -12.343 3.413 1.00 95.88 86 ARG A CA 1
ATOM 678 C C . ARG A 1 86 ? 2.452 -12.213 4.925 1.00 95.88 86 ARG A C 1
ATOM 680 O O . ARG A 1 86 ? 3.227 -12.880 5.615 1.00 95.88 86 ARG A O 1
ATOM 687 N N . CYS A 1 87 ? 1.591 -11.352 5.466 1.00 94.62 87 CYS A N 1
ATOM 688 C CA . CYS A 1 87 ? 1.574 -11.122 6.904 1.00 94.62 87 CYS A CA 1
ATOM 689 C C . CYS A 1 87 ? 1.014 -12.323 7.679 1.00 94.62 87 CYS A C 1
ATOM 691 O O . CYS A 1 87 ? 0.006 -12.928 7.318 1.00 94.62 87 CYS A O 1
ATOM 693 N N . ILE A 1 88 ? 1.666 -12.635 8.799 1.00 95.44 88 ILE A N 1
ATOM 694 C CA . ILE A 1 88 ? 1.157 -13.559 9.811 1.00 95.44 88 ILE A CA 1
ATOM 695 C C . ILE A 1 88 ? 0.956 -12.744 11.082 1.00 95.44 88 ILE A C 1
ATOM 697 O O . ILE A 1 88 ? 1.878 -12.081 11.560 1.00 95.44 88 ILE A O 1
ATOM 701 N N . SER A 1 89 ? -0.268 -12.760 11.607 1.00 94.56 89 SER A N 1
ATOM 702 C CA . SER A 1 89 ? -0.578 -12.089 12.865 1.00 94.56 89 SER A CA 1
ATOM 703 C C . SER A 1 89 ? -0.102 -12.939 14.037 1.00 94.56 89 SER A C 1
ATOM 705 O O . SER A 1 89 ? -0.384 -14.135 14.099 1.00 94.56 89 SER A O 1
ATOM 707 N N . ILE A 1 90 ? 0.594 -12.297 14.968 1.00 95.75 90 ILE A N 1
ATOM 708 C CA . ILE A 1 90 ? 0.987 -12.872 16.249 1.00 95.75 90 ILE A CA 1
ATOM 709 C C . ILE A 1 90 ? 0.176 -12.180 17.339 1.00 95.75 90 ILE A C 1
ATOM 711 O O . ILE A 1 90 ? -0.009 -10.960 17.307 1.00 95.75 90 ILE A O 1
ATOM 715 N N . GLY A 1 91 ? -0.305 -12.958 18.310 1.00 95.38 91 GLY A N 1
ATOM 716 C CA . GLY A 1 91 ? -0.986 -12.418 19.478 1.00 95.38 91 GLY A CA 1
ATOM 717 C C . GLY A 1 91 ? -0.066 -11.485 20.263 1.00 95.38 91 GLY A C 1
ATOM 718 O O . GLY A 1 91 ? 1.131 -11.733 20.421 1.00 95.38 91 GLY A O 1
ATOM 719 N N . THR A 1 92 ? -0.617 -10.387 20.773 1.00 94.88 92 THR A N 1
ATOM 720 C CA . THR A 1 92 ? 0.167 -9.429 21.556 1.00 94.88 92 THR A CA 1
ATOM 721 C C . THR A 1 92 ? 0.870 -10.141 22.712 1.00 94.88 92 THR A C 1
ATOM 723 O O . THR A 1 92 ? 0.217 -10.709 23.585 1.00 94.88 92 THR A O 1
ATOM 726 N N . ASN A 1 93 ? 2.203 -10.079 22.719 1.00 95.19 93 ASN A N 1
ATOM 727 C CA . ASN A 1 93 ? 3.081 -10.722 23.701 1.00 95.19 93 ASN A CA 1
ATOM 728 C C . ASN A 1 93 ? 3.008 -12.264 23.750 1.00 95.19 93 ASN A C 1
ATOM 730 O O . ASN A 1 93 ? 3.352 -12.834 24.784 1.00 95.19 93 ASN A O 1
ATOM 734 N N . THR A 1 94 ? 2.579 -12.947 22.679 1.00 96.69 94 THR A N 1
ATOM 735 C CA . THR A 1 94 ? 2.470 -14.422 22.681 1.00 96.69 94 THR A CA 1
ATOM 736 C C . THR A 1 94 ? 3.608 -15.154 21.972 1.00 96.69 94 THR A C 1
ATOM 738 O O . THR A 1 94 ? 3.920 -16.266 22.387 1.00 96.69 94 THR A O 1
ATOM 741 N N . GLY A 1 95 ? 4.241 -14.538 20.966 1.00 88.69 95 GLY A N 1
ATOM 742 C CA . GLY A 1 95 ? 5.272 -15.185 20.138 1.00 88.69 95 GLY A CA 1
ATOM 743 C C . GLY A 1 95 ? 4.688 -15.942 18.958 1.00 88.69 95 GLY A C 1
ATOM 744 O O . GLY A 1 95 ? 3.969 -16.935 19.188 1.00 88.69 95 GLY A O 1
#

pLDDT: mean 97.1, std 1.74, range [88.69, 98.62]

Foldseek 3Di:
DEFDQQQADHPDDDDLLDTHHGPVVRLVVVVVCVVVVHQDAHAYPSCVVPPVSLVSVQVVCVVSVHHSHHYYNDDDPPDPDDDDNPDDDDDDVHD

Radius of gyration: 13.47 Å; chains: 1; bounding box: 30×25×37 Å

Secondary structure (DSSP, 8-state):
---BTTTB--SS---TT----B-HHHHHHHHHHHHTT---EEE-GGGGG-HHHHHHHHHHHHHTT----EEESS--TT------TT-----TTT-

Sequence (95 aa):
MDLDGTLAEYHGWIGIHHIGKAITPMVERVQRWIGEGKTVKIFTARACEGTAATEFIHAWLDKQGLPKLEVTNVKDFGMTELWDDRCISIGTNTG